Protein AF-A0A4P8W2T7-F1 (afdb_monomer_lite)

InterPro domains:
  IPR022878 V-type ATP synthase catalytic alpha chain [PTHR43607] (1-119)
  IPR027417 P-loop containing nucleoside triphos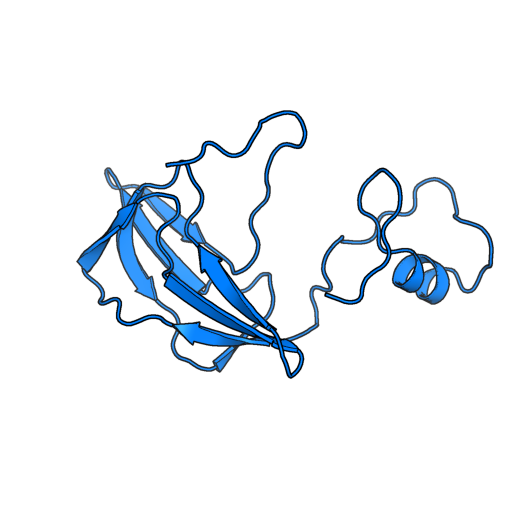phate hydrolase [G3DSA:3.40.50.300] (1-119)
  IPR031686 ATPsynthase alpha/beta subunit, barrel-sandwich domain [PF16886] (30-116)

Secondary structure (DSSP, 8-state):
----B-TTS-BHHHHHHHHTSSS--TT----SS-SS--EEEEE-S--TT-EEETT-EEEEEE-SSS-EEEEE--TT-EEEEEEEPPSEEE-TTSEEEEEEETTEEEEEES-----TTSPPPP-

Sequence (123 aa):
MNSIFDGIQRPLRDINVLTDSIYIPKGVNVPALPRGTQWEFNPSNIKIGSHMTGGDIFGSVIENSMINHKIMLEPKARGTVTYIAAPGNYTVEDVVLETEFDGEKKKYTMMQVWPVPQPLQRR

Foldseek 3Di:
DDFDADPVQAGPVVQCVVVVDPDRDPPDDDDNDDQPFKWFKAFDPDDQFDKDAFQQFGIWTCPDPPDIHTQTHHHHDIAGWHDADHGDIDGQPDFGTWGDDPNDIDTHGSDDDDDPVDDDDDD

Organism: NCBI:txid84382

Structure (mmCIF, N/CA/C/O backbone):
data_AF-A0A4P8W2T7-F1
#
_entry.id   AF-A0A4P8W2T7-F1
#
loop_
_atom_site.group_PDB
_atom_site.id
_atom_site.type_symbol
_atom_site.label_atom_id
_atom_site.label_alt_id
_atom_site.label_comp_id
_atom_site.label_asym_id
_atom_site.label_entity_id
_atom_site.label_seq_id
_atom_site.pdbx_PDB_ins_code
_atom_site.Cartn_x
_atom_site.Cartn_y
_atom_site.Cartn_z
_atom_site.occupancy
_atom_site.B_iso_or_equiv
_atom_site.auth_seq_id
_atom_site.auth_comp_id
_atom_site.auth_asym_id
_atom_site.auth_atom_id
_atom_site.pdbx_PDB_model_num
ATOM 1 N N . MET A 1 1 ? 11.301 -7.421 0.059 1.00 61.03 1 MET A N 1
ATOM 2 C CA . MET A 1 1 ? 12.189 -6.306 -0.305 1.00 61.03 1 MET A CA 1
ATOM 3 C C . MET A 1 1 ? 13.191 -6.812 -1.326 1.00 61.03 1 MET A C 1
ATOM 5 O O . MET A 1 1 ? 14.286 -7.201 -0.948 1.00 61.03 1 MET A O 1
ATOM 9 N N . ASN A 1 2 ? 12.812 -6.909 -2.601 1.00 75.62 2 ASN A N 1
ATOM 10 C CA . ASN A 1 2 ? 13.704 -7.479 -3.623 1.00 75.62 2 ASN A CA 1
ATOM 11 C C . ASN A 1 2 ? 13.543 -6.815 -5.002 1.00 75.62 2 ASN A C 1
ATOM 13 O O . ASN A 1 2 ? 13.783 -7.441 -6.032 1.00 75.62 2 ASN A O 1
ATOM 17 N N . SER A 1 3 ? 13.093 -5.559 -5.019 1.00 82.94 3 SER A N 1
ATOM 18 C CA . SER A 1 3 ? 12.803 -4.818 -6.247 1.00 82.94 3 SER A CA 1
ATOM 19 C C . SER A 1 3 ? 13.799 -3.677 -6.421 1.00 82.94 3 SER A C 1
ATOM 21 O O . SER A 1 3 ? 14.060 -2.927 -5.481 1.00 82.94 3 SER A O 1
ATOM 23 N N . ILE A 1 4 ? 14.350 -3.558 -7.629 1.00 90.56 4 ILE A N 1
ATOM 24 C CA . ILE A 1 4 ? 15.235 -2.460 -8.028 1.00 90.56 4 ILE A CA 1
ATOM 25 C C . ILE A 1 4 ? 14.387 -1.424 -8.761 1.00 90.56 4 ILE A C 1
ATOM 27 O O . ILE A 1 4 ? 13.706 -1.757 -9.735 1.00 90.56 4 ILE A O 1
ATOM 31 N N . PHE A 1 5 ? 14.450 -0.181 -8.295 1.00 92.38 5 PHE A N 1
ATOM 32 C CA . PHE A 1 5 ? 13.659 0.931 -8.810 1.00 92.38 5 PHE A CA 1
ATOM 33 C C . PHE A 1 5 ? 14.526 1.963 -9.533 1.00 92.38 5 PHE A C 1
ATOM 35 O O . PHE A 1 5 ? 15.709 2.115 -9.228 1.00 92.38 5 PHE A O 1
ATOM 42 N N . ASP A 1 6 ? 13.921 2.685 -10.475 1.00 91.38 6 ASP A N 1
ATOM 43 C CA . ASP A 1 6 ? 14.504 3.890 -11.065 1.00 91.38 6 ASP A CA 1
ATOM 44 C C . ASP A 1 6 ? 14.284 5.143 -10.185 1.00 91.38 6 ASP A C 1
ATOM 46 O O . ASP A 1 6 ? 13.712 5.078 -9.095 1.00 91.38 6 ASP A O 1
ATOM 50 N N . GLY A 1 7 ? 14.721 6.313 -10.669 1.00 90.06 7 GLY A N 1
ATOM 51 C CA . GLY A 1 7 ? 14.608 7.588 -9.944 1.00 90.06 7 GLY A CA 1
ATOM 52 C C . GLY A 1 7 ? 13.178 8.096 -9.707 1.00 90.06 7 GLY A C 1
ATOM 53 O O . GLY A 1 7 ? 13.006 9.061 -8.969 1.00 90.06 7 GLY A O 1
ATOM 54 N N . ILE A 1 8 ? 12.163 7.467 -10.308 1.00 90.44 8 ILE A N 1
ATOM 55 C CA . ILE A 1 8 ? 10.744 7.794 -10.109 1.00 90.44 8 ILE A CA 1
ATOM 56 C C . ILE A 1 8 ? 9.934 6.589 -9.606 1.00 90.44 8 ILE A C 1
ATOM 58 O O . ILE A 1 8 ? 8.712 6.575 -9.724 1.00 90.44 8 ILE A O 1
ATOM 62 N N . GLN A 1 9 ? 10.608 5.598 -9.011 1.00 92.19 9 GLN A N 1
ATOM 63 C CA . GLN A 1 9 ? 10.006 4.430 -8.363 1.00 92.19 9 GLN A CA 1
ATOM 64 C C . GLN A 1 9 ? 9.333 3.411 -9.306 1.00 92.19 9 GLN A C 1
ATOM 66 O O . GLN A 1 9 ? 8.414 2.697 -8.903 1.00 92.19 9 GLN A O 1
ATOM 71 N N . ARG A 1 10 ? 9.800 3.266 -10.551 1.00 92.62 10 ARG A N 1
ATOM 72 C CA . ARG A 1 10 ? 9.350 2.183 -11.446 1.00 92.62 10 ARG A CA 1
ATOM 73 C C . ARG A 1 10 ? 10.274 0.962 -11.354 1.00 92.62 10 ARG A C 1
ATOM 75 O O . ARG A 1 10 ? 11.495 1.136 -11.375 1.00 92.62 10 ARG A O 1
ATOM 82 N N . PRO A 1 11 ? 9.735 -0.266 -11.262 1.00 93.50 11 PRO A N 1
ATOM 83 C CA . PRO A 1 11 ? 10.541 -1.477 -11.135 1.00 93.50 11 PRO A CA 1
ATOM 84 C C . PRO A 1 11 ? 11.244 -1.824 -12.456 1.00 93.50 11 PRO A C 1
ATOM 86 O O . PRO A 1 11 ? 10.601 -2.113 -13.464 1.00 93.50 11 PRO A O 1
ATOM 89 N N . LEU A 1 12 ? 12.582 -1.831 -12.452 1.00 91.88 12 LEU A N 1
ATOM 90 C CA . LEU A 1 12 ? 13.389 -2.051 -13.664 1.00 91.88 12 LEU A CA 1
ATOM 91 C C . LEU A 1 12 ? 13.215 -3.456 -14.248 1.00 91.88 12 LEU A C 1
ATOM 93 O O . LEU A 1 12 ? 13.196 -3.624 -15.466 1.00 91.88 12 LEU A O 1
ATOM 97 N N . ARG A 1 13 ? 13.068 -4.461 -13.377 1.00 91.31 13 ARG A N 1
ATOM 98 C CA . ARG A 1 13 ? 12.841 -5.850 -13.787 1.00 91.31 13 ARG A CA 1
ATOM 99 C C . ARG A 1 13 ? 11.525 -5.990 -14.545 1.00 91.31 13 ARG A C 1
ATOM 101 O O . ARG A 1 13 ? 11.506 -6.605 -15.602 1.00 91.31 13 ARG A O 1
ATOM 108 N N . ASP A 1 14 ? 10.456 -5.387 -14.037 1.00 90.94 14 ASP A N 1
ATOM 109 C CA . ASP A 1 14 ? 9.133 -5.505 -14.650 1.00 90.94 14 ASP A CA 1
ATOM 110 C C . ASP A 1 14 ? 9.066 -4.721 -15.964 1.00 90.94 14 ASP A C 1
ATOM 112 O O . ASP A 1 14 ? 8.446 -5.185 -16.915 1.00 90.94 14 ASP A O 1
ATOM 116 N N . ILE A 1 15 ? 9.763 -3.579 -16.061 1.00 91.88 15 ILE A N 1
ATOM 117 C CA . ILE A 1 15 ? 9.929 -2.865 -17.336 1.00 91.88 15 ILE A CA 1
ATOM 118 C C . ILE A 1 15 ? 10.620 -3.768 -18.360 1.00 91.88 15 ILE A C 1
ATOM 120 O O . ILE A 1 15 ? 10.116 -3.900 -19.468 1.00 91.88 15 ILE A O 1
ATOM 124 N N . ASN A 1 16 ? 11.743 -4.397 -17.999 1.00 91.81 16 ASN A N 1
ATOM 125 C CA . ASN A 1 16 ? 12.481 -5.274 -18.907 1.00 91.81 16 ASN A CA 1
ATOM 126 C C . ASN A 1 16 ? 11.645 -6.485 -19.351 1.00 91.81 16 ASN A C 1
ATOM 128 O O . ASN A 1 16 ? 11.643 -6.808 -20.533 1.00 91.81 16 ASN A O 1
ATOM 132 N N . VAL A 1 17 ? 10.898 -7.105 -18.433 1.00 91.75 17 VAL A N 1
ATOM 133 C CA . VAL A 1 17 ? 9.992 -8.223 -18.751 1.00 91.75 17 VAL A CA 1
ATOM 134 C C . VAL A 1 17 ? 8.848 -7.778 -19.668 1.00 91.75 17 VAL A C 1
ATOM 136 O O . VAL A 1 17 ? 8.454 -8.527 -20.554 1.00 91.75 17 VAL A O 1
ATOM 139 N N . LEU A 1 18 ? 8.317 -6.566 -19.482 1.00 89.94 18 LEU A N 1
ATOM 140 C CA . LEU A 1 18 ? 7.231 -6.028 -20.305 1.00 89.94 18 LEU A CA 1
ATOM 141 C C . LEU A 1 18 ? 7.696 -5.654 -21.721 1.00 89.94 18 LEU A C 1
ATOM 143 O O . LEU A 1 18 ? 6.941 -5.818 -22.676 1.00 89.94 18 LEU A O 1
ATOM 147 N N . THR A 1 19 ? 8.898 -5.090 -21.854 1.00 89.62 19 THR A N 1
ATOM 148 C CA . THR A 1 19 ? 9.393 -4.529 -23.121 1.00 89.62 19 THR A CA 1
ATOM 149 C C . THR A 1 19 ? 10.284 -5.483 -23.906 1.00 89.62 19 THR A C 1
ATOM 151 O O . THR A 1 19 ? 10.579 -5.187 -25.063 1.00 89.62 19 THR A O 1
ATOM 154 N N . ASP A 1 20 ? 10.731 -6.574 -23.275 1.00 91.62 20 ASP A N 1
ATOM 155 C CA . ASP A 1 20 ? 11.712 -7.537 -23.793 1.00 91.62 20 ASP A CA 1
ATOM 156 C C . ASP A 1 20 ? 12.937 -6.847 -24.424 1.00 91.62 20 ASP A C 1
ATOM 158 O O . ASP A 1 20 ? 13.427 -7.185 -25.500 1.00 91.62 20 ASP A O 1
ATOM 162 N N . SER A 1 21 ? 13.396 -5.773 -23.775 1.00 90.25 21 SER A N 1
ATOM 163 C CA . SER A 1 21 ? 14.447 -4.899 -24.290 1.00 90.25 21 SER A CA 1
ATOM 164 C C . SER A 1 21 ? 15.382 -4.432 -23.184 1.00 90.25 21 SER A C 1
ATOM 166 O O . SER A 1 21 ? 14.996 -4.272 -22.024 1.00 90.25 21 SER A O 1
ATOM 168 N N . ILE A 1 22 ? 16.632 -4.166 -23.560 1.00 91.38 22 ILE A N 1
ATOM 169 C CA . ILE A 1 22 ? 17.645 -3.562 -22.684 1.00 91.38 22 ILE A CA 1
ATOM 170 C C . ILE A 1 22 ? 17.426 -2.053 -22.480 1.00 91.38 22 ILE A C 1
ATOM 172 O O . ILE A 1 22 ? 18.027 -1.460 -21.587 1.00 91.38 22 ILE A O 1
ATOM 176 N N . TYR A 1 23 ? 16.586 -1.421 -23.308 1.00 91.88 23 TYR A N 1
ATOM 177 C CA . TYR A 1 23 ? 16.306 0.013 -23.249 1.00 91.88 23 TYR A CA 1
ATOM 178 C C . TYR A 1 23 ? 14.970 0.302 -22.559 1.00 91.88 23 TYR A C 1
ATOM 180 O O . TYR A 1 23 ? 14.003 -0.444 -22.700 1.00 91.88 23 TYR A O 1
ATOM 188 N N . ILE A 1 24 ? 14.898 1.438 -21.857 1.00 90.19 24 ILE A N 1
ATOM 189 C CA . ILE A 1 24 ? 13.665 1.927 -21.227 1.00 90.19 24 ILE A CA 1
ATOM 190 C C . ILE A 1 24 ? 12.904 2.798 -22.241 1.00 90.19 24 ILE A C 1
ATOM 192 O O . ILE A 1 24 ? 13.385 3.885 -22.583 1.00 90.19 24 ILE A O 1
ATOM 196 N N . PRO A 1 25 ? 11.723 2.374 -22.728 1.00 90.94 25 PRO A N 1
ATOM 197 C CA . PRO A 1 25 ? 10.949 3.174 -23.665 1.00 90.94 25 PRO A CA 1
ATOM 198 C C . PRO A 1 25 ? 10.368 4.421 -22.992 1.00 90.94 25 PRO A C 1
ATOM 200 O O . PRO A 1 25 ? 10.012 4.433 -21.809 1.00 90.94 25 PRO A O 1
ATOM 203 N N . LYS A 1 26 ? 10.247 5.502 -23.768 1.00 89.25 26 LYS A N 1
ATOM 204 C CA . LYS A 1 26 ? 9.618 6.740 -23.295 1.00 89.25 26 LYS A CA 1
ATOM 205 C C . LYS A 1 26 ? 8.123 6.503 -23.066 1.00 89.25 26 LYS A C 1
ATOM 207 O O . LYS A 1 26 ? 7.461 5.898 -23.899 1.00 89.25 26 LYS A O 1
ATOM 212 N N . GLY A 1 27 ? 7.600 7.003 -21.947 1.00 88.25 27 GLY A N 1
ATOM 213 C CA . GLY A 1 27 ? 6.177 6.891 -21.604 1.00 88.25 27 GLY A CA 1
ATOM 214 C C . GLY A 1 27 ? 5.760 5.575 -20.940 1.00 88.25 27 GLY A C 1
ATOM 215 O O . GLY A 1 27 ? 4.574 5.389 -20.690 1.00 88.25 27 GLY A O 1
ATOM 216 N N . VAL A 1 28 ? 6.698 4.676 -20.617 1.00 90.38 28 VAL A N 1
ATOM 217 C CA . VAL A 1 28 ? 6.366 3.434 -19.905 1.00 90.38 28 VAL A CA 1
ATOM 218 C C . VAL A 1 28 ? 5.862 3.725 -18.488 1.00 90.38 28 VAL A C 1
ATOM 220 O O . VAL A 1 28 ? 6.534 4.404 -17.701 1.00 90.38 28 VAL A O 1
ATOM 223 N N . ASN A 1 29 ? 4.677 3.206 -18.174 1.00 90.19 29 ASN A N 1
ATOM 224 C CA . ASN A 1 29 ? 4.037 3.332 -16.871 1.00 90.19 29 ASN A CA 1
ATOM 225 C C . ASN A 1 29 ? 3.802 1.933 -16.292 1.00 90.19 29 ASN A C 1
ATOM 227 O O . ASN A 1 29 ? 2.999 1.170 -16.824 1.00 90.19 29 ASN A O 1
ATOM 231 N N . VAL A 1 30 ? 4.532 1.598 -15.230 1.00 91.31 30 VAL A N 1
ATOM 232 C CA . VAL A 1 30 ? 4.468 0.304 -14.537 1.00 91.31 30 VAL A CA 1
ATOM 233 C C . VAL A 1 30 ? 4.261 0.591 -13.051 1.00 91.31 30 VAL A C 1
ATOM 235 O O . VAL A 1 30 ? 4.944 1.473 -12.521 1.00 91.31 30 VAL A O 1
ATOM 238 N N . PRO A 1 31 ? 3.331 -0.104 -12.370 1.00 91.81 31 PRO A N 1
ATOM 239 C CA . PRO A 1 31 ? 3.095 0.109 -10.948 1.00 91.81 31 PRO A CA 1
ATOM 240 C C . PRO A 1 31 ? 4.340 -0.229 -10.117 1.00 91.81 31 PRO A C 1
ATOM 242 O O . PRO A 1 31 ? 5.049 -1.188 -10.403 1.00 91.81 31 PRO A O 1
ATOM 245 N N . ALA A 1 32 ? 4.584 0.543 -9.053 1.00 91.06 32 ALA A N 1
ATOM 246 C CA . ALA A 1 32 ? 5.728 0.337 -8.159 1.00 91.06 32 ALA A CA 1
ATOM 247 C C . ALA A 1 32 ? 5.657 -0.988 -7.376 1.00 91.06 32 ALA A C 1
ATOM 249 O O . ALA A 1 32 ? 6.681 -1.585 -7.052 1.00 91.06 32 ALA A O 1
ATOM 250 N N . LEU A 1 33 ? 4.445 -1.443 -7.056 1.00 90.31 33 LEU A N 1
ATOM 251 C CA . LEU A 1 33 ? 4.195 -2.708 -6.373 1.00 90.31 33 LEU A CA 1
ATOM 252 C C . LEU A 1 33 ? 3.342 -3.609 -7.272 1.00 90.31 33 LEU A C 1
ATOM 254 O O . LEU A 1 33 ? 2.393 -3.113 -7.890 1.00 90.31 33 LEU A O 1
ATOM 258 N N . PRO A 1 34 ? 3.635 -4.918 -7.336 1.00 90.25 34 PRO A N 1
ATOM 259 C CA . PRO A 1 34 ? 2.877 -5.836 -8.174 1.00 90.25 34 PRO A CA 1
ATOM 260 C C . PRO A 1 34 ? 1.444 -5.973 -7.648 1.00 90.25 34 PRO A C 1
ATOM 262 O O . PRO A 1 34 ? 1.234 -6.270 -6.476 1.00 90.25 34 PRO A O 1
ATOM 265 N N . ARG A 1 35 ? 0.445 -5.765 -8.512 1.00 90.19 35 ARG A N 1
ATOM 266 C CA . ARG A 1 35 ? -0.977 -5.821 -8.119 1.00 90.19 35 ARG A CA 1
ATOM 267 C C . ARG A 1 35 ? -1.544 -7.235 -8.036 1.00 90.19 35 ARG A C 1
ATOM 269 O O . ARG A 1 35 ? -2.470 -7.470 -7.277 1.00 90.19 35 ARG A O 1
ATOM 276 N N . GLY A 1 36 ? -0.972 -8.173 -8.790 1.00 88.12 36 GLY A N 1
ATOM 277 C CA . GLY A 1 36 ? -1.435 -9.565 -8.831 1.00 88.12 36 GLY A CA 1
ATOM 278 C C . GLY A 1 36 ? -0.813 -10.483 -7.778 1.00 88.12 36 GLY A C 1
ATOM 279 O O . GLY A 1 36 ? -1.283 -11.603 -7.599 1.00 88.12 36 GLY A O 1
ATOM 280 N N . THR A 1 37 ? 0.246 -10.047 -7.093 1.00 91.00 37 THR A N 1
ATOM 281 C CA . THR A 1 37 ? 0.861 -10.849 -6.031 1.00 91.00 37 THR A CA 1
ATOM 282 C C . THR A 1 37 ? -0.047 -10.835 -4.808 1.00 91.00 37 THR A C 1
ATOM 284 O O . THR A 1 37 ? -0.634 -9.808 -4.476 1.00 91.00 37 THR A O 1
ATOM 287 N N . GLN A 1 38 ? -0.174 -11.982 -4.150 1.00 93.50 38 GLN A N 1
ATOM 288 C CA . GLN A 1 38 ? -0.896 -12.105 -2.892 1.00 93.50 38 GLN A CA 1
ATOM 289 C C . GLN A 1 38 ? 0.090 -12.293 -1.749 1.00 93.50 38 GLN A C 1
ATOM 291 O O . GLN A 1 38 ? 1.123 -12.948 -1.903 1.00 93.50 38 GLN A O 1
ATOM 296 N N . TRP A 1 39 ? -0.257 -11.730 -0.602 1.00 94.06 39 TRP A N 1
ATOM 297 C CA . TRP A 1 39 ? 0.512 -11.822 0.620 1.00 94.06 39 TRP A CA 1
ATOM 298 C C . TRP A 1 39 ? -0.360 -12.293 1.772 1.00 94.06 39 TRP A C 1
ATOM 300 O O . TRP A 1 39 ? -1.528 -11.915 1.875 1.00 94.06 39 TRP A O 1
ATOM 310 N N . GLU A 1 40 ? 0.243 -13.078 2.658 1.00 94.31 40 GLU A N 1
ATOM 311 C CA . GLU A 1 40 ? -0.403 -13.552 3.873 1.00 94.31 40 GLU A CA 1
ATOM 312 C C . GLU A 1 40 ? -0.482 -12.412 4.896 1.00 94.31 40 GLU A C 1
ATOM 314 O O . GLU A 1 40 ? 0.507 -12.033 5.533 1.00 94.31 40 GLU A O 1
ATOM 319 N N . PHE A 1 41 ? -1.677 -11.845 5.023 1.00 95.12 41 PHE A N 1
ATOM 320 C CA . PHE A 1 41 ? -2.006 -10.815 5.990 1.00 95.12 41 PHE A CA 1
ATOM 321 C C . PHE A 1 41 ? -2.407 -11.449 7.320 1.00 95.12 41 PHE A C 1
ATOM 323 O O . PHE A 1 41 ? -3.311 -12.280 7.388 1.00 95.12 41 PHE A O 1
ATOM 330 N N . ASN A 1 42 ? -1.761 -10.996 8.388 1.00 94.69 42 ASN A N 1
ATOM 331 C CA . ASN A 1 42 ? -2.039 -11.383 9.761 1.00 94.69 42 ASN A CA 1
ATOM 332 C C . ASN A 1 42 ? -2.480 -10.139 10.550 1.00 94.69 42 ASN A C 1
ATOM 334 O O . ASN A 1 42 ? -1.624 -9.301 10.863 1.00 94.69 42 ASN A O 1
ATOM 338 N N . PRO A 1 43 ? -3.780 -9.977 10.868 1.00 93.44 43 PRO A N 1
ATOM 339 C CA . PRO A 1 43 ? -4.260 -8.830 11.633 1.00 93.44 43 PRO A CA 1
ATOM 340 C C . PRO A 1 43 ? -3.663 -8.825 13.046 1.00 93.44 43 PRO A C 1
ATOM 342 O O . PRO A 1 43 ? -3.454 -9.875 13.657 1.00 93.44 43 PRO A O 1
ATOM 345 N N . SER A 1 44 ? -3.380 -7.636 13.583 1.00 90.56 44 SER A N 1
ATOM 346 C CA . SER A 1 44 ? -2.986 -7.497 14.987 1.00 90.56 44 SER A CA 1
ATOM 347 C C . SER A 1 44 ? -4.210 -7.669 15.902 1.00 90.56 44 SER A C 1
ATOM 349 O O . SER A 1 44 ? -5.338 -7.803 15.430 1.00 90.56 44 SER A O 1
ATOM 351 N N . ASN A 1 45 ? -4.008 -7.713 17.224 1.00 86.06 45 ASN A N 1
ATOM 352 C CA . ASN A 1 45 ? -5.076 -7.958 18.207 1.00 86.06 45 ASN A CA 1
ATOM 353 C C . ASN A 1 45 ? -6.017 -6.742 18.381 1.00 86.06 45 ASN A C 1
ATOM 355 O O . ASN A 1 45 ? -6.133 -6.177 19.469 1.00 86.06 45 ASN A O 1
ATOM 359 N N . ILE A 1 46 ? -6.655 -6.318 17.293 1.00 88.31 46 ILE A N 1
ATOM 360 C CA . ILE A 1 46 ? -7.563 -5.178 17.201 1.00 88.31 46 ILE A CA 1
ATOM 361 C C . ILE A 1 46 ? -8.979 -5.699 17.018 1.00 88.31 46 ILE A C 1
ATOM 363 O O . ILE A 1 46 ? -9.235 -6.621 16.247 1.00 88.31 46 ILE A O 1
ATOM 367 N N . LYS A 1 47 ? -9.915 -5.086 17.739 1.00 89.44 47 LYS A N 1
ATOM 368 C CA . LYS A 1 47 ? -11.337 -5.424 17.672 1.00 89.44 47 LYS A CA 1
ATOM 369 C C . LYS A 1 47 ? -12.113 -4.320 16.968 1.00 89.44 47 LYS A C 1
ATOM 371 O O . LYS A 1 47 ? -11.735 -3.149 17.039 1.00 89.44 47 LYS A O 1
ATOM 376 N N . ILE A 1 48 ? -13.236 -4.685 16.359 1.00 93.38 48 ILE A N 1
ATOM 377 C CA . ILE A 1 48 ? -14.229 -3.719 15.877 1.00 93.38 48 ILE A CA 1
ATOM 378 C C . ILE A 1 48 ? -14.650 -2.834 17.062 1.00 93.38 48 ILE A C 1
ATOM 380 O O . ILE A 1 48 ? -14.891 -3.337 18.159 1.00 93.38 48 ILE A O 1
ATOM 384 N N . GLY A 1 49 ? -14.674 -1.518 16.856 1.00 92.44 49 GLY A N 1
ATOM 385 C CA . GLY A 1 49 ? -14.912 -0.520 17.901 1.00 92.44 49 GLY A CA 1
ATOM 386 C C . GLY A 1 49 ? -13.649 0.014 18.589 1.00 92.44 49 GLY A C 1
ATOM 387 O O . GLY A 1 49 ? -13.752 0.935 19.394 1.00 92.44 49 GLY A O 1
ATOM 388 N N . SER A 1 50 ? -12.457 -0.511 18.284 1.00 92.12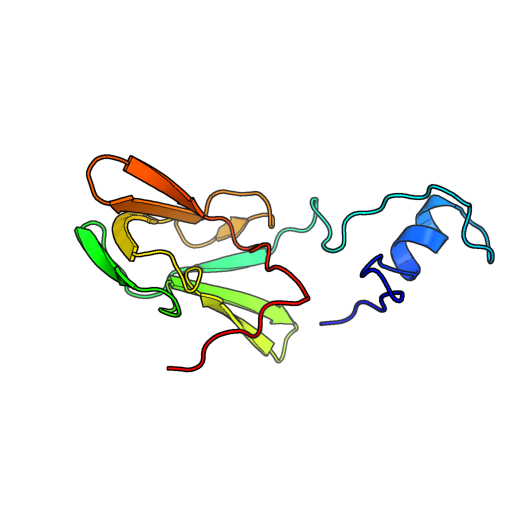 50 SER A N 1
ATOM 389 C CA . SER A 1 50 ? -11.206 0.024 18.848 1.00 92.12 50 SER A CA 1
ATOM 390 C C . SER A 1 50 ? -10.843 1.363 18.205 1.00 92.12 50 SER A C 1
ATOM 392 O O . SER A 1 50 ? -11.000 1.536 16.995 1.00 92.12 50 SER A O 1
ATOM 394 N N . HIS A 1 51 ? -10.311 2.292 18.997 1.00 92.06 51 HIS A N 1
ATOM 395 C CA . HIS A 1 51 ? -9.762 3.546 18.486 1.00 92.06 51 HIS A CA 1
ATOM 396 C C . HIS A 1 51 ? -8.341 3.342 17.966 1.00 92.06 51 HIS A C 1
ATOM 398 O O . HIS A 1 51 ? -7.522 2.698 18.619 1.00 92.06 51 HIS A O 1
ATOM 404 N N . MET A 1 52 ? -8.056 3.925 16.806 1.00 91.44 52 MET A N 1
ATOM 405 C CA . MET A 1 52 ? -6.741 3.909 16.183 1.00 91.44 52 MET A CA 1
ATOM 406 C C . MET A 1 52 ? -6.318 5.304 15.744 1.00 91.44 52 MET A C 1
ATOM 408 O O . MET A 1 52 ? -7.132 6.157 15.375 1.00 91.44 52 MET A O 1
ATOM 412 N N . THR A 1 53 ? -5.011 5.510 15.754 1.00 92.12 53 THR A N 1
ATOM 413 C CA . THR A 1 53 ? -4.341 6.737 15.341 1.00 92.12 53 THR A CA 1
ATOM 414 C C . THR A 1 53 ? -3.239 6.434 14.334 1.00 92.12 53 THR A C 1
ATOM 416 O O . THR A 1 53 ? -2.765 5.303 14.219 1.00 92.12 53 THR A O 1
ATOM 419 N N . GLY A 1 54 ? -2.837 7.446 13.569 1.00 91.06 54 GLY A N 1
ATOM 420 C CA . GLY A 1 54 ? -1.794 7.296 12.565 1.00 91.06 54 GLY A CA 1
ATOM 421 C C . GLY A 1 54 ? -0.496 6.737 13.147 1.00 91.06 54 GLY A C 1
ATOM 422 O O . GLY A 1 54 ? -0.039 7.154 14.213 1.00 91.06 54 GLY A O 1
ATOM 423 N N . GLY A 1 55 ? 0.088 5.775 12.433 1.00 89.81 55 GLY A N 1
ATOM 424 C CA . GLY A 1 55 ? 1.266 5.021 12.861 1.00 89.81 55 GLY A CA 1
ATOM 425 C C . GLY A 1 55 ? 0.969 3.784 13.713 1.00 89.81 55 GLY A C 1
ATOM 426 O O . GLY A 1 55 ? 1.886 2.999 13.956 1.00 89.81 55 GLY A O 1
ATOM 427 N N . ASP A 1 56 ? -0.276 3.562 14.143 1.00 91.94 56 ASP A N 1
ATOM 428 C CA . ASP A 1 56 ? -0.633 2.342 14.867 1.00 91.94 56 ASP A CA 1
ATOM 429 C C . ASP A 1 56 ? -0.635 1.126 13.921 1.00 91.94 56 ASP A C 1
ATOM 431 O O . ASP A 1 56 ? -1.074 1.199 12.770 1.00 91.94 56 ASP A O 1
ATOM 435 N N . ILE A 1 57 ? -0.130 -0.011 14.406 1.00 93.50 57 ILE A N 1
ATOM 436 C CA . ILE A 1 57 ? 0.030 -1.243 13.620 1.00 93.50 57 ILE A CA 1
ATOM 437 C C . ILE A 1 57 ? -1.263 -2.058 13.679 1.00 93.50 57 ILE A C 1
ATOM 439 O O . ILE A 1 57 ? -1.624 -2.564 14.746 1.00 93.50 57 ILE A O 1
ATOM 443 N N . PHE A 1 58 ? -1.920 -2.248 12.535 1.00 93.31 58 PHE A N 1
ATOM 444 C CA . PHE A 1 58 ? -3.159 -3.033 12.449 1.00 93.31 58 PHE A CA 1
ATOM 445 C C . PHE A 1 58 ? -2.989 -4.433 11.860 1.00 93.31 58 PHE A C 1
ATOM 447 O O . PHE A 1 58 ? -3.898 -5.258 11.931 1.00 93.31 58 PHE A O 1
ATOM 454 N N . GLY A 1 59 ? -1.817 -4.735 11.314 1.00 93.88 59 GLY A N 1
ATOM 455 C CA . GLY A 1 59 ? -1.520 -6.063 10.812 1.00 93.88 59 GLY A CA 1
ATOM 456 C C . GLY A 1 59 ? -0.057 -6.237 10.473 1.00 93.88 59 GLY A C 1
ATOM 457 O O . GLY A 1 59 ? 0.768 -5.336 10.638 1.00 93.88 59 GLY A O 1
ATOM 458 N N . SER A 1 60 ? 0.272 -7.429 10.013 1.00 94.56 60 SER A N 1
ATOM 459 C CA . SER A 1 60 ? 1.616 -7.794 9.610 1.00 94.56 60 SER A CA 1
ATOM 460 C C . SER A 1 60 ? 1.564 -8.733 8.415 1.00 94.56 60 SER A C 1
ATOM 462 O O . SER A 1 60 ? 0.619 -9.505 8.271 1.00 94.56 60 SER A O 1
ATOM 464 N N . VAL A 1 61 ? 2.552 -8.621 7.541 1.00 94.44 61 VAL A N 1
ATOM 465 C CA . VAL A 1 61 ? 2.649 -9.365 6.292 1.00 94.44 61 VAL A CA 1
ATOM 466 C C . VAL A 1 61 ? 4.033 -9.978 6.202 1.00 94.44 61 VAL A C 1
ATOM 468 O O . VAL A 1 61 ? 5.043 -9.291 6.360 1.00 94.44 61 VAL A O 1
ATOM 471 N N . ILE A 1 62 ? 4.095 -11.270 5.902 1.00 90.00 62 ILE A N 1
ATOM 472 C CA . ILE A 1 62 ? 5.367 -11.952 5.679 1.00 90.00 62 ILE A CA 1
ATOM 473 C C . ILE A 1 62 ? 5.827 -11.631 4.255 1.00 90.00 62 ILE A C 1
ATOM 475 O O . ILE A 1 62 ? 5.287 -12.144 3.279 1.00 90.00 62 ILE A O 1
ATOM 479 N N . GLU A 1 63 ? 6.812 -10.742 4.123 1.00 85.00 63 GLU A N 1
ATOM 480 C CA . GLU A 1 63 ? 7.309 -10.311 2.810 1.00 85.00 63 GLU A CA 1
ATOM 481 C C . GLU A 1 63 ? 8.404 -11.247 2.277 1.00 85.00 63 GLU A C 1
ATOM 483 O O . GLU A 1 63 ? 8.514 -11.480 1.074 1.00 85.00 63 GLU A O 1
ATOM 488 N N . ASN A 1 64 ? 9.234 -11.783 3.170 1.00 85.12 64 ASN A N 1
ATOM 489 C CA . ASN A 1 64 ? 10.187 -12.852 2.890 1.00 85.12 64 ASN A CA 1
ATOM 490 C C . ASN A 1 64 ? 10.395 -13.691 4.164 1.00 85.12 64 ASN A C 1
ATOM 492 O O . ASN A 1 64 ? 9.881 -13.352 5.227 1.00 85.12 64 ASN A O 1
ATOM 496 N N . SER A 1 65 ? 11.193 -14.759 4.088 1.00 84.19 65 SER A N 1
ATOM 497 C CA . SER A 1 65 ? 11.425 -15.675 5.217 1.00 84.19 65 SER A CA 1
ATOM 498 C C . SER A 1 65 ? 12.058 -15.032 6.463 1.00 84.19 65 SER A C 1
ATOM 500 O O . SER A 1 65 ? 12.133 -15.685 7.498 1.00 84.19 65 SER A O 1
ATOM 502 N N . MET A 1 66 ? 12.552 -13.791 6.378 1.00 86.56 66 MET A N 1
ATOM 503 C CA . MET A 1 66 ? 13.266 -13.107 7.464 1.00 86.56 66 MET A CA 1
ATOM 504 C C . MET A 1 66 ? 12.532 -11.859 7.980 1.00 86.56 66 MET A C 1
ATOM 506 O O . MET A 1 66 ? 12.654 -11.510 9.151 1.00 86.56 66 MET A O 1
ATOM 510 N N . ILE A 1 67 ? 11.790 -11.166 7.121 1.00 88.25 67 ILE A N 1
ATOM 511 C CA . ILE A 1 67 ? 11.205 -9.854 7.375 1.00 88.25 67 ILE A CA 1
ATOM 512 C C . ILE A 1 67 ? 9.696 -10.008 7.483 1.00 88.25 67 ILE A C 1
ATOM 514 O O . ILE A 1 67 ? 9.002 -10.303 6.507 1.00 88.25 67 ILE A O 1
ATOM 518 N N . ASN A 1 68 ? 9.201 -9.716 8.682 1.00 90.62 68 ASN A N 1
ATOM 519 C CA . ASN A 1 68 ? 7.789 -9.489 8.917 1.00 90.62 68 ASN A CA 1
ATOM 520 C C . ASN A 1 68 ? 7.489 -7.986 8.792 1.00 90.62 68 ASN A C 1
ATOM 522 O O . ASN A 1 68 ? 7.936 -7.174 9.609 1.00 90.62 68 ASN A O 1
ATOM 526 N N . HIS A 1 69 ? 6.765 -7.617 7.741 1.00 93.38 69 HIS A N 1
ATOM 527 C CA . HIS A 1 69 ? 6.415 -6.246 7.409 1.00 93.38 69 HIS A CA 1
ATOM 528 C C . HIS A 1 69 ? 5.185 -5.817 8.210 1.00 93.38 69 HIS A C 1
ATOM 530 O O . HIS A 1 69 ? 4.090 -6.341 8.034 1.00 93.38 69 HIS A O 1
ATOM 536 N N . LYS A 1 70 ? 5.345 -4.833 9.094 1.00 93.75 70 LYS A N 1
ATOM 537 C CA . LYS A 1 70 ? 4.241 -4.288 9.895 1.00 93.75 70 LYS A CA 1
ATOM 538 C C . LYS A 1 70 ? 3.414 -3.304 9.071 1.00 93.75 70 LYS A C 1
ATOM 540 O O . LYS A 1 70 ? 3.945 -2.290 8.626 1.00 93.75 70 LYS A O 1
ATOM 545 N N . ILE A 1 71 ? 2.123 -3.575 8.919 1.00 94.56 71 ILE A N 1
ATOM 546 C CA . ILE A 1 71 ? 1.182 -2.690 8.236 1.00 94.56 71 ILE A CA 1
ATOM 547 C C . ILE A 1 71 ? 0.628 -1.689 9.251 1.00 94.56 71 ILE A C 1
ATOM 549 O O . ILE A 1 71 ? 0.062 -2.065 10.283 1.00 94.56 71 ILE A O 1
ATOM 553 N N . MET A 1 72 ? 0.840 -0.408 8.966 1.00 93.50 72 MET A N 1
ATOM 554 C CA . MET A 1 72 ? 0.514 0.708 9.852 1.00 93.50 72 MET A CA 1
ATOM 555 C C . MET A 1 72 ? -0.557 1.593 9.232 1.00 93.50 72 MET A C 1
ATOM 557 O O . MET A 1 72 ? -0.621 1.747 8.014 1.00 93.50 72 MET A O 1
ATOM 561 N N . LEU A 1 73 ? -1.375 2.199 10.087 1.00 92.62 73 LEU A N 1
ATOM 562 C CA . LEU A 1 73 ? -2.349 3.193 9.672 1.00 92.62 73 LEU A CA 1
ATOM 563 C C . LEU A 1 73 ? -1.637 4.468 9.199 1.00 92.62 73 LEU A C 1
ATOM 565 O O . LEU A 1 73 ? -0.633 4.882 9.787 1.00 92.62 73 LEU A O 1
ATOM 569 N N . GLU A 1 74 ? -2.172 5.109 8.160 1.00 90.50 74 GLU A N 1
ATOM 570 C CA . GLU A 1 74 ? -1.599 6.336 7.604 1.00 90.50 74 GLU A CA 1
ATOM 571 C C . GLU A 1 74 ? -1.403 7.416 8.689 1.00 90.50 74 GLU A C 1
ATOM 573 O O . GLU A 1 74 ? -2.292 7.614 9.520 1.00 90.50 74 GLU A O 1
ATOM 578 N N . PRO A 1 75 ? -0.300 8.190 8.682 1.00 88.44 75 PRO A N 1
ATOM 579 C CA . PRO A 1 75 ? 0.026 9.127 9.765 1.00 88.44 75 PRO A CA 1
ATOM 580 C C . PRO A 1 75 ? -1.055 10.169 10.093 1.00 88.44 75 PRO A C 1
ATOM 582 O O . PRO A 1 75 ? -1.151 10.627 11.228 1.00 88.44 75 PRO A O 1
ATOM 585 N N . LYS A 1 76 ? -1.862 10.568 9.102 1.00 85.81 76 LYS A N 1
ATOM 586 C CA . LYS A 1 76 ? -2.931 11.571 9.260 1.00 85.81 76 LYS A CA 1
ATOM 587 C C . LYS A 1 76 ? -4.304 10.947 9.524 1.00 85.81 76 LYS A C 1
ATOM 589 O O . LYS A 1 76 ? -5.264 11.677 9.769 1.00 85.81 76 LYS A O 1
ATOM 594 N N . ALA A 1 77 ? -4.414 9.625 9.446 1.00 88.00 77 ALA A N 1
ATOM 595 C CA . ALA A 1 77 ? -5.653 8.916 9.695 1.00 88.00 77 ALA A CA 1
ATOM 596 C C . ALA A 1 77 ? -5.880 8.728 11.200 1.00 88.00 77 ALA A C 1
ATOM 598 O O . ALA A 1 77 ? -4.959 8.538 11.994 1.00 88.00 77 ALA A O 1
ATOM 599 N N . ARG A 1 78 ? -7.144 8.814 11.593 1.00 90.81 78 ARG A N 1
ATOM 600 C CA . ARG A 1 78 ? -7.634 8.541 12.942 1.00 90.81 78 ARG A CA 1
ATOM 601 C C . ARG A 1 78 ? -9.074 8.087 12.824 1.00 90.81 78 ARG A C 1
ATOM 603 O O . ARG A 1 78 ? -9.764 8.528 11.908 1.00 90.81 78 ARG A O 1
ATOM 610 N N . GLY A 1 79 ? -9.518 7.240 13.737 1.00 92.94 79 GLY A N 1
ATOM 611 C CA . GLY A 1 79 ? -10.895 6.775 13.725 1.00 92.94 79 GLY A CA 1
ATOM 612 C C . GLY A 1 79 ? -11.115 5.539 14.570 1.00 92.94 79 GLY A C 1
ATOM 613 O O . GLY A 1 79 ? -10.215 5.042 15.248 1.00 92.94 79 GLY A O 1
ATOM 614 N N . THR A 1 80 ? -12.345 5.056 14.512 1.00 95.00 80 THR A N 1
ATOM 615 C CA . THR A 1 80 ? -12.779 3.826 15.164 1.00 95.00 80 THR A CA 1
ATOM 616 C C . THR A 1 80 ? -12.879 2.727 14.119 1.00 95.00 80 THR A C 1
ATOM 618 O O . THR A 1 80 ? -13.434 2.947 13.045 1.00 95.00 80 THR A O 1
ATOM 621 N N . VAL A 1 81 ? -12.339 1.547 14.407 1.00 95.38 81 VAL A N 1
ATOM 622 C CA . VAL A 1 81 ? -12.343 0.420 13.466 1.00 95.38 81 VAL A CA 1
ATOM 623 C C . VAL A 1 81 ? -13.764 -0.095 13.269 1.00 95.38 81 VAL A C 1
ATOM 625 O O . VAL A 1 81 ? -14.397 -0.542 14.225 1.00 95.38 81 VAL A O 1
ATOM 628 N N . THR A 1 82 ? -14.254 -0.070 12.032 1.00 95.00 82 THR A N 1
ATOM 629 C CA . THR A 1 82 ? -15.564 -0.627 11.656 1.00 95.00 82 THR A CA 1
ATOM 630 C C . THR A 1 82 ? -15.440 -2.014 11.046 1.00 95.00 82 THR A C 1
ATOM 632 O O . THR A 1 82 ? -16.331 -2.841 11.216 1.00 95.00 82 THR A O 1
ATOM 635 N N . TYR A 1 83 ? -14.331 -2.279 10.359 1.00 94.38 83 TYR A N 1
ATOM 636 C CA . TYR A 1 83 ? -14.051 -3.555 9.716 1.00 94.38 83 TYR A CA 1
ATOM 637 C C . TYR A 1 83 ? -12.551 -3.830 9.731 1.00 94.38 83 TYR A C 1
ATOM 639 O O . TYR A 1 83 ? -11.746 -2.923 9.524 1.00 94.38 83 TYR A O 1
ATOM 647 N N . ILE A 1 84 ? -12.193 -5.093 9.945 1.00 94.69 84 ILE A N 1
ATOM 648 C CA . ILE A 1 84 ? -10.838 -5.611 9.789 1.00 94.69 84 ILE A CA 1
ATOM 649 C C . ILE A 1 84 ? -10.921 -6.943 9.046 1.00 94.69 84 ILE A C 1
ATOM 651 O O . ILE A 1 84 ? -11.782 -7.773 9.348 1.00 94.69 84 ILE A O 1
ATOM 655 N N . ALA A 1 85 ? -10.053 -7.131 8.056 1.00 94.38 85 ALA A N 1
ATOM 656 C CA . ALA A 1 85 ? -9.984 -8.377 7.310 1.00 94.38 85 ALA A CA 1
ATOM 657 C C . ALA A 1 85 ? -9.484 -9.528 8.197 1.00 94.38 85 ALA A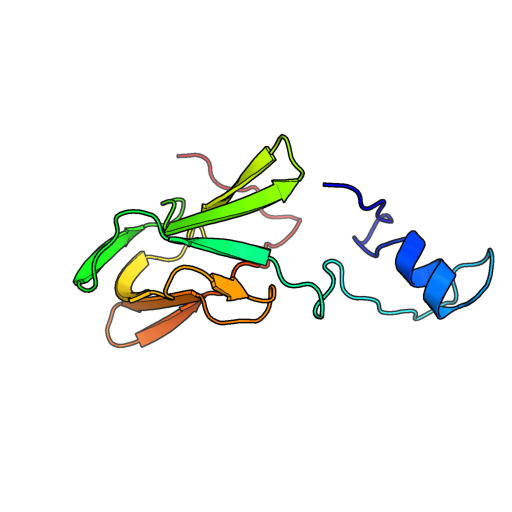 C 1
ATOM 659 O O . ALA A 1 85 ? -8.633 -9.350 9.073 1.00 94.38 85 ALA A O 1
ATOM 660 N N . ALA A 1 86 ? -10.031 -10.718 7.955 1.00 94.06 86 ALA A N 1
ATOM 661 C CA . ALA A 1 86 ? -9.569 -11.955 8.571 1.00 94.06 86 ALA A CA 1
ATOM 662 C C . ALA A 1 86 ? -8.132 -12.292 8.116 1.00 94.06 86 ALA A C 1
ATOM 664 O O . ALA A 1 86 ? -7.677 -11.771 7.098 1.00 94.06 86 ALA A O 1
ATOM 665 N N . PRO A 1 87 ? -7.401 -13.160 8.837 1.00 94.62 87 PRO A N 1
ATOM 666 C CA . PRO A 1 87 ? -6.132 -13.677 8.336 1.00 94.62 87 PRO A CA 1
ATOM 667 C C . PRO A 1 87 ? -6.333 -14.417 7.007 1.00 94.62 87 PRO A C 1
ATOM 669 O O . PRO A 1 87 ? -7.259 -15.219 6.873 1.00 94.62 87 PRO A O 1
ATOM 672 N N . GLY A 1 88 ? -5.473 -14.151 6.025 1.00 94.12 88 GLY A N 1
ATOM 673 C CA . GLY A 1 88 ? -5.611 -14.730 4.690 1.00 94.12 88 GLY A CA 1
ATOM 674 C C . GLY A 1 88 ? -4.669 -14.129 3.654 1.00 94.12 88 GLY A C 1
ATOM 675 O O . GLY A 1 88 ? -3.829 -13.291 3.968 1.00 94.12 88 GLY A O 1
ATOM 676 N N . ASN A 1 89 ? -4.820 -14.569 2.405 1.00 95.12 89 ASN A N 1
ATOM 677 C CA . ASN A 1 89 ? -4.034 -14.078 1.276 1.00 95.12 89 ASN A CA 1
ATOM 678 C C . ASN A 1 89 ? -4.763 -12.932 0.576 1.00 95.12 89 ASN A C 1
ATOM 680 O O . ASN A 1 89 ? -5.874 -13.117 0.082 1.00 95.12 89 ASN A O 1
ATOM 684 N N . TYR A 1 90 ? -4.113 -11.775 0.510 1.00 95.50 90 TYR A N 1
ATOM 685 C CA . TYR A 1 90 ? -4.673 -10.551 -0.055 1.00 95.50 90 TYR A CA 1
ATOM 686 C C . TYR A 1 90 ? -3.653 -9.857 -0.956 1.00 95.50 90 TYR A C 1
ATOM 688 O O . TYR A 1 90 ? -2.443 -9.963 -0.759 1.00 95.50 90 TYR A O 1
ATOM 696 N N . THR A 1 91 ? -4.137 -9.125 -1.946 1.00 95.38 91 THR A N 1
ATOM 697 C CA . THR A 1 91 ? -3.334 -8.247 -2.796 1.00 95.38 91 THR A CA 1
ATOM 698 C C . THR A 1 91 ? -3.154 -6.876 -2.147 1.00 95.38 91 THR A C 1
ATOM 700 O O . THR A 1 91 ? -3.888 -6.484 -1.242 1.00 95.38 91 THR A O 1
ATOM 703 N N . VAL A 1 92 ? -2.196 -6.092 -2.642 1.00 93.25 92 VAL A N 1
ATOM 704 C CA . VAL A 1 92 ? -1.955 -4.711 -2.178 1.00 93.25 92 VAL A CA 1
ATOM 705 C C . VAL A 1 92 ? -3.127 -3.751 -2.412 1.00 93.25 92 VAL A C 1
ATOM 707 O O . VAL A 1 92 ? -3.111 -2.665 -1.842 1.00 93.25 92 VAL A O 1
ATOM 710 N N . GLU A 1 93 ? -4.102 -4.110 -3.251 1.00 94.06 93 GLU A N 1
ATOM 711 C CA . GLU A 1 93 ? -5.290 -3.290 -3.541 1.00 94.06 93 GLU A CA 1
ATOM 712 C C . GLU A 1 93 ? -6.515 -3.710 -2.722 1.00 94.06 93 GLU A C 1
ATOM 714 O O . GLU A 1 93 ? -7.486 -2.955 -2.642 1.00 94.06 93 GLU A O 1
ATOM 719 N N . ASP A 1 94 ? -6.462 -4.874 -2.072 1.00 95.19 94 ASP A N 1
ATOM 720 C CA . ASP A 1 94 ? -7.568 -5.353 -1.258 1.00 95.19 94 ASP A CA 1
ATOM 721 C C . ASP A 1 94 ? -7.722 -4.516 0.017 1.00 95.19 94 ASP A C 1
ATOM 723 O O . ASP A 1 94 ? -6.756 -4.118 0.681 1.00 95.19 94 ASP A O 1
ATOM 727 N N . VAL A 1 95 ? -8.979 -4.250 0.369 1.00 95.19 95 VAL A N 1
ATOM 728 C CA . VAL A 1 95 ? -9.335 -3.488 1.567 1.00 95.19 95 VAL A CA 1
ATOM 729 C C . VAL A 1 95 ? -9.198 -4.389 2.789 1.00 95.19 95 VAL A C 1
ATOM 731 O O . VAL A 1 95 ? -9.948 -5.351 2.959 1.00 95.19 95 VAL A O 1
ATOM 734 N N . VAL A 1 96 ? -8.255 -4.042 3.661 1.00 95.00 96 VAL A N 1
ATOM 735 C CA . VAL A 1 96 ? -7.925 -4.811 4.872 1.00 95.00 96 VAL A CA 1
ATOM 736 C C . VAL A 1 96 ? -8.426 -4.155 6.156 1.00 95.00 96 VAL A C 1
ATOM 738 O O . VAL A 1 96 ? -8.546 -4.825 7.181 1.00 95.00 96 VAL A O 1
ATOM 741 N N . LEU A 1 97 ? -8.745 -2.860 6.114 1.00 94.25 97 LEU A N 1
ATOM 742 C CA . LEU A 1 97 ? -9.229 -2.102 7.264 1.00 94.25 97 LEU A CA 1
ATOM 743 C C . LEU A 1 97 ? -10.215 -1.022 6.809 1.00 94.25 97 LEU A C 1
ATOM 745 O O . LEU A 1 97 ? -9.972 -0.324 5.825 1.00 94.25 97 LEU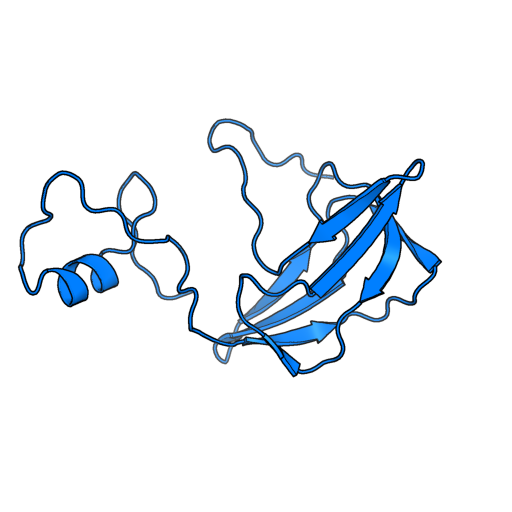 A O 1
ATOM 749 N N . GLU A 1 98 ? -11.295 -0.833 7.561 1.00 95.06 98 GLU A N 1
ATOM 750 C CA . GLU A 1 98 ? -12.133 0.361 7.460 1.00 95.06 98 GLU A CA 1
ATOM 751 C C . GLU A 1 98 ? -12.214 1.051 8.821 1.00 95.06 98 GLU A C 1
ATOM 753 O O . GLU A 1 98 ? -12.390 0.403 9.859 1.00 95.06 98 GLU A O 1
ATOM 758 N N . THR A 1 99 ? -12.087 2.377 8.811 1.00 94.44 99 THR A N 1
ATOM 759 C CA . THR A 1 99 ? -12.255 3.203 10.009 1.00 94.44 99 THR A CA 1
ATOM 760 C C . THR A 1 99 ? -13.312 4.262 9.779 1.00 94.44 99 THR A C 1
ATOM 762 O O . THR A 1 99 ? -13.367 4.856 8.703 1.00 94.44 99 THR A O 1
ATOM 765 N N . GLU A 1 100 ? -14.062 4.582 10.821 1.00 94.81 100 GLU A N 1
ATOM 766 C CA . GLU A 1 100 ? -15.022 5.677 10.834 1.00 94.81 100 GLU A CA 1
ATOM 767 C C . GLU A 1 100 ? -14.526 6.818 11.722 1.00 94.81 100 GLU A C 1
ATOM 769 O O . GLU A 1 100 ? -14.094 6.604 12.860 1.00 94.81 100 GLU A O 1
ATOM 774 N N . PHE A 1 101 ? -14.577 8.036 11.194 1.00 92.44 101 PHE A N 1
ATOM 775 C CA . PHE A 1 101 ? -14.285 9.254 11.935 1.00 92.44 101 PHE A CA 1
ATOM 776 C C . PHE A 1 101 ? -15.219 10.363 11.463 1.00 92.44 101 PHE A C 1
ATOM 778 O O . PHE A 1 101 ? -15.301 10.622 10.268 1.00 92.44 101 PHE A O 1
ATOM 785 N N . ASP A 1 102 ? -15.911 11.007 12.402 1.00 90.12 102 ASP A N 1
ATOM 786 C CA . ASP A 1 102 ? -16.831 12.120 12.119 1.00 90.12 102 ASP A CA 1
ATOM 787 C C . ASP A 1 102 ? -17.932 11.775 11.089 1.00 90.12 102 ASP A C 1
ATOM 789 O O . ASP A 1 102 ? -18.301 12.575 10.237 1.00 90.12 102 ASP A O 1
ATOM 793 N N . GLY A 1 103 ? -18.425 10.530 11.129 1.00 89.31 103 GLY A N 1
ATOM 794 C CA . GLY A 1 103 ? -19.436 10.012 10.198 1.00 89.31 103 GLY A CA 1
ATOM 795 C C . GLY A 1 103 ? -18.904 9.617 8.814 1.00 89.31 103 GLY A C 1
ATOM 796 O O . GLY A 1 103 ? -19.654 9.059 8.012 1.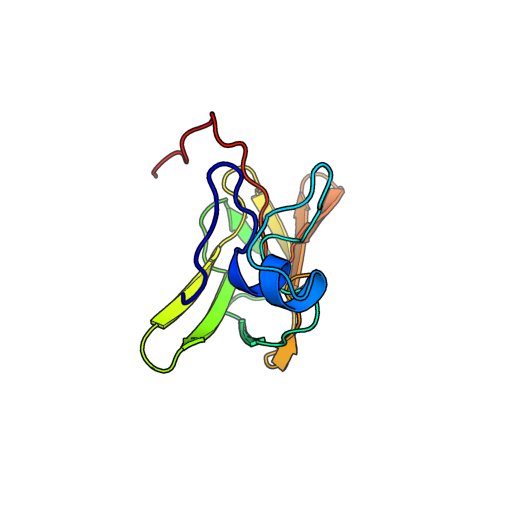00 89.31 103 GLY A O 1
ATOM 797 N N . GLU A 1 104 ? -17.619 9.839 8.525 1.00 92.50 104 GLU A N 1
ATOM 798 C CA . GLU A 1 104 ? -16.981 9.400 7.284 1.00 92.50 104 GLU A CA 1
ATOM 799 C C . GLU A 1 104 ? -16.261 8.060 7.465 1.00 92.50 104 GLU A C 1
ATOM 801 O O . GLU A 1 104 ? -15.391 7.902 8.327 1.00 92.50 104 GLU A O 1
ATOM 806 N N . LYS A 1 105 ? -16.580 7.094 6.595 1.00 93.69 105 LYS A N 1
ATOM 807 C CA . LYS A 1 105 ? -15.880 5.805 6.519 1.00 93.69 105 LYS A CA 1
ATOM 808 C C . LYS A 1 105 ? -14.749 5.872 5.504 1.00 93.69 105 LYS A C 1
ATOM 810 O O . LYS A 1 105 ? -14.975 6.151 4.327 1.00 93.69 105 LYS A O 1
ATOM 815 N N . LYS A 1 106 ? -13.535 5.562 5.951 1.00 93.94 106 LYS A N 1
ATOM 816 C CA . LYS A 1 106 ? -12.337 5.459 5.113 1.00 93.94 106 LYS A CA 1
ATOM 817 C C . LYS A 1 106 ? -11.873 4.018 5.026 1.00 93.94 106 LYS A C 1
ATOM 819 O O . LYS A 1 106 ? -11.848 3.308 6.029 1.00 93.94 106 LYS A O 1
ATOM 824 N N . LYS A 1 107 ? -11.495 3.618 3.816 1.00 95.06 107 LYS A N 1
ATOM 825 C CA . LYS A 1 107 ? -10.976 2.289 3.498 1.00 95.06 107 LYS A CA 1
ATOM 826 C C . LYS A 1 107 ? -9.464 2.357 3.382 1.00 95.06 107 LYS A C 1
ATOM 828 O O . LYS A 1 107 ? -8.946 3.277 2.754 1.00 95.06 107 LYS A O 1
ATOM 833 N N . TYR A 1 108 ? -8.785 1.366 3.938 1.00 94.44 108 TYR A N 1
ATOM 834 C CA . TYR A 1 108 ? -7.338 1.237 3.876 1.00 94.44 108 TYR A CA 1
ATOM 835 C C . TYR A 1 108 ? -6.963 -0.122 3.302 1.00 94.44 108 TYR A C 1
ATOM 837 O O . TYR A 1 108 ? -7.575 -1.153 3.600 1.00 94.44 108 TYR A O 1
ATOM 845 N N . THR A 1 109 ? -5.931 -0.091 2.470 1.00 95.25 109 THR A N 1
ATOM 846 C CA . THR A 1 109 ? -5.307 -1.274 1.875 1.00 95.25 109 THR A CA 1
ATOM 847 C C . THR A 1 109 ? -3.967 -1.534 2.563 1.00 95.25 109 THR A C 1
ATOM 849 O O . THR A 1 109 ? -3.562 -0.789 3.460 1.00 95.25 109 THR A O 1
ATOM 852 N N . MET A 1 110 ? -3.248 -2.575 2.148 1.00 93.19 110 MET A N 1
ATOM 853 C CA . MET A 1 110 ? -1.874 -2.798 2.618 1.00 93.19 110 MET A CA 1
ATOM 854 C C . MET A 1 110 ? -0.870 -1.784 2.048 1.00 93.19 110 MET A C 1
ATOM 856 O O . MET A 1 110 ? 0.242 -1.670 2.561 1.00 93.19 110 MET A O 1
ATOM 860 N N . MET A 1 111 ? -1.246 -1.041 1.003 1.00 93.19 111 MET A N 1
ATOM 861 C CA . MET A 1 111 ? -0.420 -0.001 0.402 1.00 93.19 111 MET A CA 1
ATOM 862 C C . MET A 1 111 ? -0.897 1.395 0.819 1.00 93.19 111 MET A C 1
ATOM 864 O O . MET A 1 111 ? -2.085 1.707 0.778 1.00 93.19 111 MET A O 1
ATOM 868 N N . GLN A 1 112 ? 0.063 2.270 1.115 1.00 91.75 112 GLN A N 1
ATOM 869 C CA . GLN A 1 112 ? -0.161 3.701 1.315 1.00 91.75 112 GLN A CA 1
ATOM 870 C C . GLN A 1 112 ? 0.584 4.518 0.257 1.00 91.75 112 GLN A C 1
ATOM 872 O O . GLN A 1 112 ? 1.677 4.143 -0.179 1.00 91.75 112 GLN A O 1
ATOM 877 N N . VAL A 1 113 ? 0.005 5.652 -0.134 1.00 90.06 113 VAL A N 1
ATOM 878 C CA . VAL A 1 113 ? 0.648 6.623 -1.026 1.00 90.06 113 VAL A CA 1
ATOM 879 C C . VAL A 1 113 ? 1.088 7.814 -0.194 1.00 90.06 113 VAL A C 1
ATOM 881 O O . VAL A 1 113 ? 0.272 8.467 0.452 1.00 90.06 113 VAL A O 1
ATOM 884 N N . TRP A 1 114 ? 2.386 8.113 -0.223 1.00 90.38 114 TRP A N 1
ATOM 885 C CA . TRP A 1 114 ? 2.950 9.222 0.537 1.00 90.38 114 TRP A CA 1
ATOM 886 C C . TRP A 1 114 ? 3.658 10.229 -0.377 1.00 90.38 114 TRP A C 1
ATOM 888 O O . TRP A 1 114 ? 4.453 9.819 -1.227 1.00 90.38 114 TRP A O 1
ATOM 898 N N . PRO A 1 115 ? 3.417 11.546 -0.221 1.00 90.69 115 PRO A N 1
ATOM 899 C CA . PRO A 1 115 ? 4.111 12.556 -1.010 1.00 90.69 115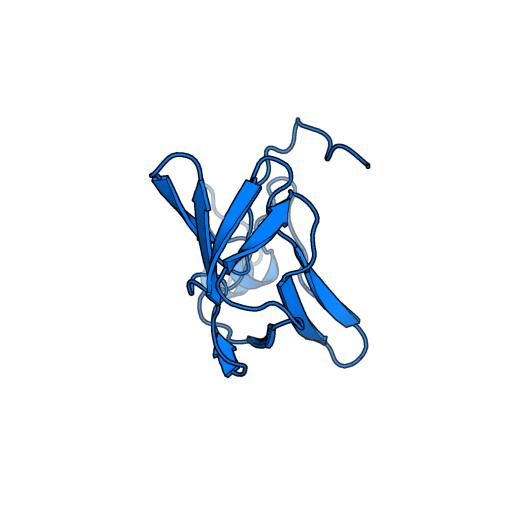 PRO A CA 1
ATOM 900 C C . PRO A 1 115 ? 5.619 12.564 -0.723 1.00 90.69 115 PRO A C 1
ATOM 902 O O . PRO A 1 115 ? 6.034 12.822 0.404 1.00 90.69 115 PRO A O 1
ATOM 905 N N . VAL A 1 116 ? 6.441 12.387 -1.763 1.00 89.06 116 VAL A N 1
ATOM 906 C CA . VAL A 1 116 ? 7.916 12.408 -1.679 1.00 89.06 116 VAL A CA 1
ATOM 907 C C . VAL A 1 116 ? 8.495 13.636 -0.950 1.00 89.06 116 VAL A C 1
ATOM 909 O O . VAL A 1 116 ? 9.390 13.446 -0.128 1.00 89.06 116 VAL A O 1
ATOM 912 N N . PRO A 1 117 ? 8.029 14.885 -1.180 1.00 90.38 117 PRO A N 1
ATOM 913 C CA . PRO A 1 117 ? 8.633 16.048 -0.525 1.00 90.38 117 PRO A CA 1
ATOM 914 C C . PRO A 1 117 ? 8.220 16.209 0.946 1.00 90.38 117 PRO A C 1
ATOM 916 O O . PRO A 1 117 ? 8.759 17.074 1.632 1.00 90.38 117 PRO A O 1
ATOM 919 N N . GLN A 1 118 ? 7.251 15.431 1.441 1.00 87.25 118 GLN A N 1
ATOM 920 C CA . GLN A 1 118 ? 6.792 15.526 2.825 1.00 87.25 118 GLN A CA 1
ATOM 921 C C . GLN A 1 118 ? 7.537 14.490 3.673 1.00 87.25 118 GLN A C 1
ATOM 923 O O . GLN A 1 118 ? 7.382 13.294 3.432 1.00 87.25 118 GLN A O 1
ATOM 928 N N . PRO A 1 119 ? 8.321 14.889 4.689 1.00 86.00 119 PRO A N 1
ATOM 929 C CA . PRO A 1 119 ? 8.906 13.918 5.600 1.00 86.00 119 PRO A CA 1
ATOM 930 C C . PRO A 1 119 ? 7.804 13.223 6.409 1.00 86.00 119 PRO A C 1
ATOM 932 O O . PRO A 1 119 ? 6.819 13.848 6.814 1.00 86.00 119 PRO A O 1
ATOM 935 N N . LEU A 1 120 ? 7.983 11.927 6.673 1.00 80.56 120 LEU A N 1
ATOM 936 C CA . LEU A 1 120 ? 7.158 11.219 7.648 1.00 80.56 120 LEU A CA 1
ATOM 937 C C . LEU A 1 120 ? 7.401 11.844 9.025 1.00 80.56 120 LEU A C 1
ATOM 939 O O . LEU A 1 120 ? 8.536 11.895 9.503 1.00 80.56 120 LEU A O 1
ATOM 943 N N . GLN A 1 121 ? 6.339 12.340 9.656 1.00 69.25 121 GLN A N 1
ATOM 944 C CA . GLN A 1 121 ? 6.428 12.858 11.016 1.00 69.25 121 GLN A CA 1
ATOM 945 C C . GLN A 1 121 ? 6.711 11.691 11.967 1.00 69.25 121 GLN A C 1
ATOM 947 O O . GLN A 1 121 ? 5.971 10.707 11.988 1.00 69.25 121 GLN A O 1
ATOM 952 N N . ARG A 1 122 ? 7.805 11.782 12.730 1.00 57.31 122 ARG A N 1
ATOM 953 C CA . ARG A 1 122 ? 8.079 10.842 13.822 1.00 57.31 122 ARG A CA 1
ATOM 954 C C . ARG A 1 122 ? 7.205 11.213 15.020 1.00 57.31 122 ARG A C 1
ATOM 956 O O . ARG A 1 122 ? 7.046 12.398 15.306 1.00 57.31 122 ARG A O 1
ATOM 963 N N . ARG A 1 123 ? 6.650 10.192 15.676 1.00 55.34 123 ARG A N 1
ATOM 964 C CA . ARG A 1 123 ? 6.148 10.297 17.050 1.00 55.34 123 ARG A CA 1
ATOM 965 C C . ARG A 1 123 ? 7.307 10.535 18.012 1.00 55.34 123 ARG A C 1
ATOM 967 O O . ARG A 1 123 ? 8.395 9.969 17.749 1.00 55.34 123 ARG A O 1
#

pLDDT: mean 90.49, std 6.38, range [55.34, 95.5]

Radius of gyration: 16.78 Å; chains: 1; bounding box: 37×32×43 Å